Protein AF-A0A7J7QUU3-F1 (afdb_monomer_lite)

Sequence (141 aa):
MAAAKPSLGRLLPGSSILFLCDMQEKFRHVAYFPQIVSVAARMLKVARLLEVPTVLTEQYPQGLGPTVPELGAEGLRPLAKTCFSMVPVARQELDARPQLRSVLLCGIEAQVCILIQKIIKEPAPDSGLLGLFQGQNPLLR

Organism: Pipistrellus kuhlii (NCBI:txid59472)

pLDDT: mean 83.36, std 21.22, range [30.67, 98.5]

InterPro domains:
  IPR000868 Isochorismatase-like domain [PF00857] (16-115)
  IPR036380 Isochorismatase-like superfamily [G3DSA:3.40.50.850] (3-116)
  IPR036380 Isochorismatase-like superfamily [SSF52499] (8-115)
  IPR050993 Isochorismatase domain-containing protein [PTHR14119] (1-115)

Foldseek 3Di:
DDDPDDDPDDDDQLQEAEEEEAQFDQCPVPPCSVVLLVVLLVVVVVNVVSVRHYAAEHAPCVPRNDHDCSNVCPPHDYQYDNALEPCVSCVVVCVVRVSHDYYHYGYDDCPTSVVPHPPDDDPDPPPVPPPPPPDDDPPDD

Secondary structure (DSSP, 8-state):
-PPPP-------GGGEEEEEE--BGGGGGSTTHHHHHHHHHHHHHHHHHTT--EEEEEESHHHH-SBPGGG--TTPPPEEESSS-SHHHHHHHHHT-TT--EEEEEES-IIIIITT--------GGGS-TTS---------

Radius of gyration: 17.17 Å; chains: 1; bounding box: 29×40×49 Å

Structure (mmCIF, N/CA/C/O backbone):
data_AF-A0A7J7QUU3-F1
#
_entry.id   AF-A0A7J7QUU3-F1
#
loop_
_atom_site.group_PDB
_atom_site.id
_atom_site.type_symbol
_atom_site.label_atom_id
_atom_site.label_alt_id
_atom_site.label_comp_id
_atom_site.label_asym_id
_atom_site.label_entity_id
_atom_site.label_seq_id
_atom_site.pdbx_PDB_ins_code
_atom_site.Cartn_x
_atom_site.Cartn_y
_atom_site.Cartn_z
_atom_site.occupancy
_atom_site.B_iso_or_equiv
_atom_site.auth_seq_id
_atom_site.auth_comp_id
_atom_site.auth_asym_id
_atom_site.auth_atom_id
_atom_site.pdbx_PDB_model_num
ATOM 1 N N . MET A 1 1 ? 17.130 0.216 35.517 1.00 42.12 1 MET A N 1
ATOM 2 C CA . MET A 1 1 ? 15.758 -0.073 35.047 1.00 42.12 1 MET A CA 1
ATOM 3 C C . MET A 1 1 ? 15.862 -0.791 33.713 1.00 42.12 1 MET A C 1
ATOM 5 O O . MET A 1 1 ? 16.514 -0.264 32.823 1.00 42.12 1 MET A O 1
ATOM 9 N N . ALA A 1 2 ? 15.330 -2.009 33.594 1.00 46.31 2 ALA A N 1
ATOM 10 C CA . ALA A 1 2 ? 15.324 -2.723 32.319 1.00 46.31 2 ALA A CA 1
ATOM 11 C C . ALA A 1 2 ? 14.364 -2.007 31.358 1.00 46.31 2 ALA A C 1
ATOM 13 O O . ALA A 1 2 ? 13.202 -1.800 31.703 1.00 46.31 2 ALA A O 1
ATOM 14 N N . ALA A 1 3 ? 14.854 -1.595 30.188 1.00 56.50 3 ALA A N 1
ATOM 15 C CA . ALA A 1 3 ? 14.005 -1.043 29.141 1.00 56.50 3 ALA A CA 1
ATOM 16 C C . ALA A 1 3 ? 12.918 -2.072 28.794 1.00 56.50 3 ALA A C 1
ATOM 18 O O . ALA A 1 3 ? 13.225 -3.244 28.559 1.00 56.50 3 ALA A O 1
ATOM 19 N N . ALA A 1 4 ? 11.651 -1.649 28.806 1.00 59.38 4 ALA A N 1
ATOM 20 C CA . ALA A 1 4 ? 10.542 -2.499 28.401 1.00 59.38 4 ALA A CA 1
ATOM 21 C C . ALA A 1 4 ? 10.826 -3.035 26.992 1.00 59.38 4 ALA A C 1
ATOM 23 O O . ALA A 1 4 ? 11.056 -2.257 26.064 1.00 59.38 4 ALA A O 1
ATOM 24 N N . LYS A 1 5 ? 10.857 -4.364 26.831 1.00 55.84 5 LYS A N 1
ATOM 25 C CA . LYS A 1 5 ? 11.002 -4.967 25.505 1.00 55.84 5 LYS A CA 1
ATOM 26 C C . LYS A 1 5 ? 9.811 -4.512 24.660 1.00 55.84 5 LYS A C 1
ATOM 28 O O . LYS A 1 5 ? 8.679 -4.724 25.101 1.00 55.84 5 LYS A O 1
ATOM 33 N N . PRO A 1 6 ? 10.023 -3.920 23.475 1.00 56.84 6 PRO A N 1
ATOM 34 C CA . PRO A 1 6 ? 8.917 -3.610 22.587 1.00 56.84 6 PRO A CA 1
ATOM 35 C C . PRO A 1 6 ? 8.248 -4.932 22.202 1.00 56.84 6 PRO A C 1
ATOM 37 O O . PRO A 1 6 ? 8.814 -5.749 21.479 1.00 56.84 6 PRO A O 1
ATOM 40 N N . SER A 1 7 ? 7.064 -5.185 22.756 1.00 65.44 7 SER A N 1
ATOM 41 C CA . SER A 1 7 ? 6.201 -6.252 22.261 1.00 65.44 7 SER A CA 1
ATOM 42 C C . SER A 1 7 ? 5.522 -5.730 21.000 1.00 65.44 7 SER A C 1
ATOM 44 O O . SER A 1 7 ? 5.064 -4.589 20.984 1.00 65.44 7 SER A O 1
ATOM 46 N N . LEU A 1 8 ? 5.444 -6.551 19.952 1.00 65.12 8 LEU A N 1
ATOM 47 C CA . LEU A 1 8 ? 4.800 -6.194 18.679 1.00 65.12 8 LEU A CA 1
ATOM 48 C C . LEU A 1 8 ? 3.295 -5.870 18.813 1.00 65.12 8 LEU A C 1
ATOM 50 O O . LEU A 1 8 ? 2.656 -5.511 17.828 1.00 65.12 8 LEU A O 1
ATOM 54 N N . GLY A 1 9 ? 2.727 -5.971 20.021 1.00 74.62 9 GLY A N 1
ATOM 55 C CA . GLY A 1 9 ? 1.299 -5.846 20.270 1.00 74.62 9 GLY A CA 1
ATOM 56 C C . GLY A 1 9 ? 0.511 -7.004 19.655 1.00 74.62 9 GLY A C 1
ATOM 57 O O . GLY A 1 9 ? 1.030 -7.827 18.901 1.00 74.62 9 GLY A O 1
ATOM 58 N N . ARG A 1 10 ? -0.774 -7.095 19.996 1.00 82.75 10 ARG A N 1
ATOM 59 C CA . ARG A 1 10 ? -1.698 -8.032 19.353 1.00 82.75 10 ARG A CA 1
ATOM 60 C C . ARG A 1 10 ? -2.387 -7.317 18.197 1.00 82.75 10 ARG A C 1
ATOM 62 O O . ARG A 1 10 ? -3.044 -6.304 18.415 1.00 82.75 10 ARG A O 1
ATOM 69 N N . LEU A 1 11 ? -2.271 -7.865 16.991 1.00 87.94 11 LEU A N 1
ATOM 70 C CA . LEU A 1 11 ? -3.017 -7.384 15.832 1.00 87.94 11 LEU A CA 1
ATOM 71 C C . LEU A 1 11 ? -4.446 -7.928 15.887 1.00 87.94 11 LEU A C 1
ATOM 73 O O . LEU A 1 11 ? -4.652 -9.138 16.000 1.00 87.94 11 LEU A O 1
ATOM 77 N N . LEU A 1 12 ? -5.427 -7.031 15.832 1.00 92.62 12 LEU A N 1
ATOM 78 C CA . LEU A 1 12 ? -6.848 -7.369 15.799 1.00 92.62 12 LEU A CA 1
ATOM 79 C C . LEU A 1 12 ? -7.464 -6.744 14.545 1.00 92.62 12 LEU A C 1
ATOM 81 O O . LEU A 1 12 ? -7.309 -5.534 14.367 1.00 92.62 12 LEU A O 1
ATOM 85 N N . PRO A 1 13 ? -8.180 -7.504 13.695 1.00 94.19 13 PRO A N 1
ATOM 86 C CA . PRO A 1 13 ? -8.744 -6.970 12.454 1.00 94.19 13 PRO A CA 1
ATOM 87 C C . PRO A 1 13 ? -9.560 -5.685 12.648 1.00 94.19 13 PRO A C 1
ATOM 89 O O . PRO A 1 13 ? -9.292 -4.684 11.991 1.00 94.19 13 PRO A O 1
ATOM 92 N N . GLY A 1 14 ? -10.450 -5.658 13.648 1.00 93.38 14 GLY A N 1
ATOM 93 C CA .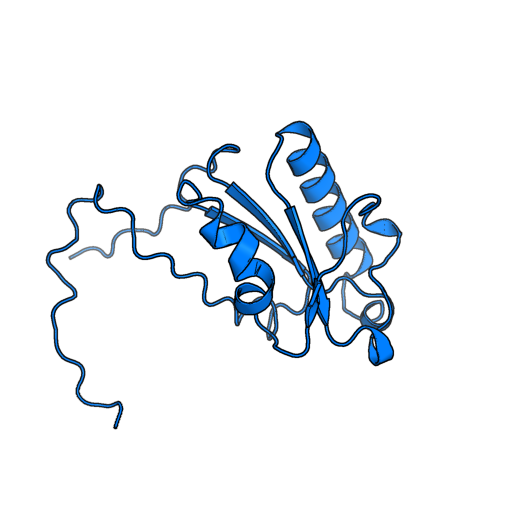 GLY A 1 14 ? -11.311 -4.502 13.940 1.00 93.38 14 GLY A CA 1
ATOM 94 C C . GLY A 1 14 ? -10.593 -3.237 14.436 1.00 93.38 14 GLY A C 1
ATOM 95 O O . GLY A 1 14 ? -11.214 -2.179 14.516 1.00 93.38 14 GLY A O 1
ATOM 96 N N . SER A 1 15 ? -9.299 -3.315 14.764 1.00 94.00 15 SER A N 1
ATOM 97 C CA . SER A 1 15 ? -8.467 -2.165 15.157 1.00 94.00 15 SER A CA 1
ATOM 98 C C . SER A 1 15 ? -7.197 -2.023 14.307 1.00 94.00 15 SER A C 1
ATOM 100 O O . SER A 1 15 ? -6.262 -1.311 14.692 1.00 94.00 15 SER A O 1
ATOM 102 N N . SER A 1 16 ? -7.158 -2.672 13.142 1.00 94.94 16 SER A N 1
ATOM 103 C CA . SER A 1 16 ? -6.041 -2.618 12.194 1.00 94.94 16 SER A CA 1
ATOM 104 C C . SER A 1 16 ? -6.447 -1.915 10.901 1.00 94.94 16 SER A C 1
ATOM 106 O O . SER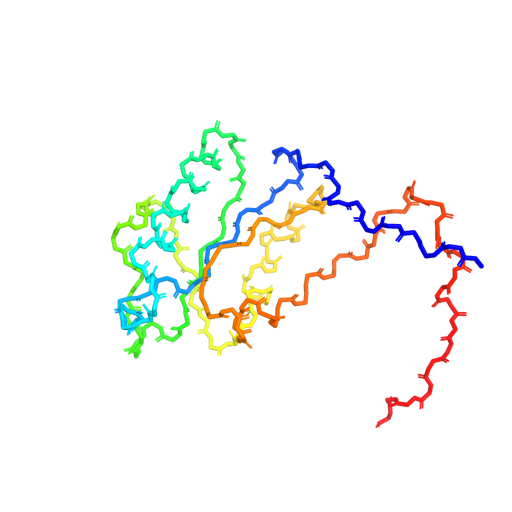 A 1 16 ? -7.617 -1.907 10.529 1.00 94.94 16 SER A O 1
ATOM 108 N N . ILE A 1 17 ? -5.474 -1.342 10.199 1.00 96.50 17 ILE A N 1
ATOM 109 C CA . ILE A 1 17 ? -5.628 -0.819 8.835 1.00 96.50 17 ILE A CA 1
ATOM 110 C C . ILE A 1 17 ? -4.423 -1.250 7.998 1.00 96.50 17 ILE A C 1
ATOM 112 O O . ILE A 1 17 ? -3.303 -1.279 8.508 1.00 96.50 17 ILE A O 1
ATOM 116 N N . LEU A 1 18 ? -4.639 -1.605 6.733 1.00 97.62 18 LEU A N 1
ATOM 117 C CA . LEU A 1 18 ? -3.578 -1.958 5.790 1.00 97.62 18 LEU A CA 1
ATOM 118 C C . LEU A 1 18 ? -3.219 -0.756 4.917 1.00 97.62 18 LEU A C 1
ATOM 120 O O . LEU A 1 18 ? -4.081 -0.161 4.279 1.00 97.62 18 LEU A O 1
ATOM 124 N N . PHE A 1 19 ? -1.939 -0.418 4.862 1.00 97.81 19 PHE A N 1
ATOM 125 C CA . PHE A 1 19 ? -1.368 0.596 3.987 1.00 97.81 19 PHE A CA 1
ATOM 126 C C . PHE A 1 19 ? -0.555 -0.091 2.888 1.00 97.81 19 PHE A C 1
ATOM 128 O O . PHE A 1 19 ? 0.413 -0.795 3.174 1.00 97.81 19 PHE A O 1
ATOM 135 N N . LEU A 1 20 ? -0.958 0.129 1.637 1.00 98.19 20 LEU A N 1
ATOM 136 C CA . LEU A 1 20 ? -0.263 -0.285 0.422 1.00 98.19 20 LEU A CA 1
ATOM 137 C C . LEU A 1 20 ? 0.416 0.948 -0.186 1.00 98.19 20 LEU A C 1
ATOM 139 O O . LEU A 1 20 ? -0.250 1.836 -0.716 1.00 98.19 20 LEU A O 1
ATOM 143 N N . CYS A 1 21 ? 1.736 1.021 -0.058 1.00 97.50 21 CYS A N 1
ATOM 144 C CA . CYS A 1 21 ? 2.525 2.201 -0.380 1.00 97.50 21 CYS A CA 1
ATOM 145 C C . CYS A 1 21 ? 3.249 2.036 -1.723 1.00 97.50 21 CYS A C 1
ATOM 147 O O . CYS A 1 21 ? 4.190 1.252 -1.833 1.00 97.50 21 CYS A O 1
ATOM 149 N N . ASP A 1 22 ? 2.809 2.802 -2.720 1.00 97.00 22 ASP A N 1
ATOM 150 C CA . ASP A 1 22 ? 3.577 3.197 -3.907 1.00 97.00 22 ASP A CA 1
ATOM 151 C C . ASP A 1 22 ? 4.112 2.027 -4.767 1.00 97.00 22 ASP A C 1
ATOM 153 O O . ASP A 1 22 ? 5.183 2.105 -5.367 1.00 97.00 22 ASP A O 1
ATOM 157 N N . MET A 1 23 ? 3.351 0.929 -4.879 1.00 97.31 23 MET A N 1
ATOM 158 C CA . MET A 1 23 ? 3.718 -0.244 -5.694 1.00 97.31 23 MET A CA 1
ATOM 159 C C . MET A 1 23 ? 3.478 -0.017 -7.190 1.00 97.31 23 MET A C 1
ATOM 161 O O . MET A 1 23 ? 2.590 -0.626 -7.782 1.00 97.31 23 MET A O 1
ATOM 165 N N . GLN A 1 24 ? 4.257 0.876 -7.795 1.00 98.12 24 GLN A N 1
ATOM 166 C CA . GLN A 1 24 ? 4.010 1.402 -9.141 1.00 98.12 24 GLN A CA 1
ATOM 167 C C . GLN A 1 24 ? 4.933 0.824 -10.223 1.00 98.12 24 GLN A C 1
ATOM 169 O O . GLN A 1 24 ? 6.041 0.361 -9.952 1.00 98.12 24 GLN A O 1
ATOM 174 N N . GLU A 1 25 ? 4.478 0.901 -11.475 1.00 97.88 25 GLU A N 1
ATOM 175 C CA . GLU A 1 25 ? 5.135 0.362 -12.676 1.00 97.88 25 GLU A CA 1
ATOM 176 C C . GLU A 1 25 ? 6.614 0.753 -12.817 1.00 97.88 25 GLU A C 1
ATOM 178 O O . GLU A 1 25 ? 7.462 -0.084 -13.142 1.00 97.88 25 GLU A O 1
ATOM 183 N N . LYS A 1 26 ? 6.971 2.014 -12.547 1.00 97.50 26 LYS A N 1
ATOM 184 C CA . LYS A 1 26 ? 8.361 2.465 -12.712 1.00 97.50 26 LYS A CA 1
ATOM 185 C C . LYS A 1 26 ? 9.322 1.867 -11.691 1.00 97.50 26 LYS A C 1
ATOM 187 O O . LYS A 1 26 ? 10.519 1.871 -11.957 1.00 97.50 26 LYS A O 1
ATOM 192 N N . PHE A 1 27 ? 8.839 1.290 -10.593 1.00 96.31 27 PHE A N 1
ATOM 193 C CA . PHE A 1 27 ? 9.677 0.666 -9.569 1.00 96.31 27 PHE A CA 1
ATOM 194 C C . PHE A 1 27 ? 10.011 -0.806 -9.826 1.00 96.31 27 PHE A C 1
ATOM 196 O O . PHE A 1 27 ? 10.692 -1.422 -9.012 1.00 96.31 27 PHE A O 1
ATOM 203 N N . ARG A 1 28 ? 9.619 -1.381 -10.970 1.00 95.81 28 ARG A N 1
ATOM 204 C CA . ARG A 1 28 ? 9.941 -2.782 -11.315 1.00 95.81 28 ARG A CA 1
ATOM 205 C C . ARG A 1 28 ? 11.438 -3.128 -11.267 1.00 95.81 28 ARG A C 1
ATOM 207 O O . ARG A 1 28 ? 11.782 -4.298 -11.151 1.00 95.81 28 ARG A O 1
ATOM 214 N N . HIS A 1 29 ? 12.317 -2.129 -11.347 1.00 95.06 29 HIS A N 1
ATOM 215 C CA . HIS A 1 29 ? 13.771 -2.280 -11.245 1.00 95.06 29 HIS A CA 1
ATOM 216 C C . HIS A 1 29 ? 14.291 -2.425 -9.800 1.00 95.06 29 HIS A C 1
ATOM 218 O O . HIS A 1 29 ? 15.464 -2.741 -9.606 1.00 95.06 29 HIS A O 1
ATOM 224 N N . VAL A 1 30 ? 13.451 -2.192 -8.785 1.00 94.25 30 VAL A N 1
ATOM 225 C CA . VAL A 1 30 ? 13.804 -2.378 -7.372 1.00 94.25 30 VAL A CA 1
ATOM 226 C C . VAL A 1 30 ? 14.086 -3.857 -7.101 1.00 94.25 30 VAL A C 1
ATOM 228 O O . VAL A 1 30 ? 13.381 -4.753 -7.573 1.00 94.25 30 VAL A O 1
ATOM 231 N N . ALA A 1 31 ? 15.122 -4.128 -6.308 1.00 94.25 31 ALA A N 1
ATOM 232 C CA . ALA A 1 31 ? 15.472 -5.489 -5.924 1.00 94.25 31 ALA A CA 1
ATOM 233 C C . ALA A 1 31 ? 14.285 -6.194 -5.245 1.00 94.25 31 ALA A C 1
ATOM 235 O O . ALA A 1 31 ? 13.644 -5.643 -4.352 1.00 94.25 31 ALA A O 1
ATOM 236 N N . TYR A 1 32 ? 14.015 -7.432 -5.661 1.00 96.25 32 TYR A N 1
ATOM 237 C CA . TYR A 1 32 ? 12.914 -8.258 -5.152 1.00 96.25 32 TYR A CA 1
ATOM 238 C C . TYR A 1 32 ? 11.502 -7.679 -5.364 1.00 96.25 32 TYR A C 1
ATOM 240 O O . TYR A 1 32 ? 10.561 -8.099 -4.688 1.00 96.25 32 TYR A O 1
ATOM 248 N N . PHE A 1 33 ? 11.319 -6.741 -6.302 1.00 96.75 33 PHE A N 1
ATOM 249 C CA . PHE A 1 33 ? 10.016 -6.120 -6.560 1.00 96.75 33 PHE A CA 1
ATOM 250 C C . PHE A 1 33 ? 8.870 -7.135 -6.772 1.00 96.75 33 PHE A C 1
ATOM 252 O O . PHE A 1 33 ? 7.848 -6.999 -6.095 1.00 96.75 33 PHE A O 1
ATOM 259 N N . PRO A 1 34 ? 9.010 -8.206 -7.587 1.00 97.38 34 PRO A N 1
ATOM 260 C CA . PRO A 1 34 ? 7.947 -9.206 -7.736 1.00 97.38 34 PRO A CA 1
ATOM 261 C C . PRO A 1 34 ? 7.564 -9.899 -6.419 1.00 97.38 34 PRO A C 1
ATOM 263 O O . PRO A 1 34 ? 6.389 -10.163 -6.160 1.00 97.38 34 PRO A O 1
ATOM 266 N N . GLN A 1 35 ? 8.542 -10.177 -5.555 1.00 97.81 35 GLN A N 1
ATOM 267 C CA . GLN A 1 35 ? 8.328 -10.797 -4.250 1.00 97.81 35 GLN A CA 1
ATOM 268 C C . GLN A 1 35 ? 7.629 -9.830 -3.289 1.00 97.81 35 GLN A C 1
ATOM 270 O O . GLN A 1 35 ? 6.710 -10.243 -2.581 1.00 97.81 35 GLN A O 1
ATOM 275 N N . ILE A 1 36 ? 8.019 -8.550 -3.292 1.00 97.06 36 ILE A N 1
ATOM 276 C CA . ILE A 1 36 ? 7.377 -7.495 -2.496 1.00 97.06 36 ILE A CA 1
ATOM 277 C C . ILE A 1 36 ? 5.905 -7.362 -2.898 1.00 97.06 36 ILE A C 1
ATOM 279 O O . ILE A 1 36 ? 5.028 -7.416 -2.035 1.00 97.06 36 ILE A O 1
ATOM 283 N N . VAL A 1 37 ? 5.619 -7.272 -4.202 1.00 98.19 37 VAL A N 1
ATOM 284 C CA . VAL A 1 37 ? 4.243 -7.207 -4.720 1.00 98.19 37 VAL A CA 1
ATOM 285 C C . VAL A 1 37 ? 3.458 -8.465 -4.348 1.00 98.19 37 VAL A C 1
ATOM 287 O O . VAL A 1 37 ? 2.335 -8.360 -3.868 1.00 98.19 37 VAL A O 1
ATOM 290 N N . SER A 1 38 ? 4.056 -9.654 -4.467 1.00 98.25 38 SER A N 1
ATOM 291 C CA . SER A 1 38 ? 3.421 -10.920 -4.073 1.00 98.25 38 SER A CA 1
ATOM 292 C C . SER A 1 38 ? 3.061 -10.972 -2.579 1.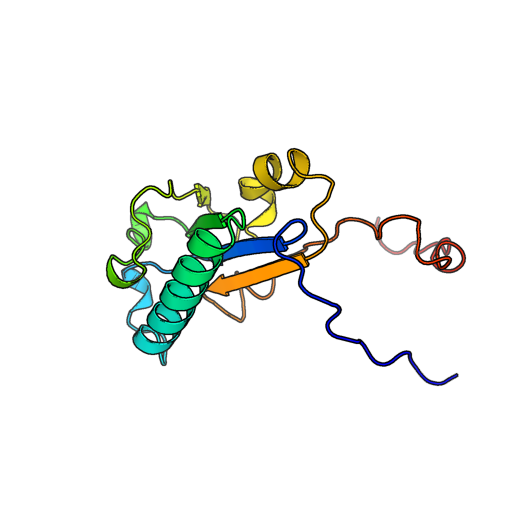00 98.25 38 SER A C 1
ATOM 294 O O . SER A 1 38 ? 1.989 -11.452 -2.199 1.00 98.25 38 SER A O 1
ATOM 296 N N . VAL A 1 39 ? 3.921 -10.453 -1.698 1.00 98.25 39 VAL A N 1
ATOM 297 C CA . VAL A 1 39 ? 3.616 -10.317 -0.263 1.00 98.25 39 VAL A CA 1
ATOM 298 C C . VAL A 1 39 ? 2.482 -9.315 -0.048 1.00 98.25 39 VAL A C 1
ATOM 300 O O . VAL A 1 39 ? 1.514 -9.648 0.633 1.00 98.25 39 VAL A O 1
ATOM 303 N N . ALA A 1 40 ? 2.556 -8.133 -0.660 1.00 98.19 40 ALA A N 1
ATOM 304 C CA . ALA A 1 40 ? 1.531 -7.100 -0.538 1.00 98.19 40 ALA A CA 1
ATOM 305 C C . ALA A 1 40 ? 0.158 -7.582 -1.045 1.00 98.19 40 ALA A C 1
ATOM 307 O O . ALA A 1 40 ? -0.852 -7.374 -0.376 1.00 98.19 40 ALA A O 1
ATOM 308 N N . ALA A 1 41 ? 0.120 -8.321 -2.157 1.00 98.50 41 ALA A N 1
ATOM 309 C CA . ALA A 1 41 ? -1.092 -8.930 -2.698 1.00 98.50 41 ALA A CA 1
ATOM 310 C C . ALA A 1 41 ? -1.682 -9.977 -1.741 1.00 98.50 41 ALA A C 1
ATOM 312 O O . ALA A 1 41 ? -2.897 -10.042 -1.552 1.00 98.50 41 ALA A O 1
ATOM 313 N N . ARG A 1 42 ? -0.843 -10.791 -1.082 1.00 98.50 42 ARG A N 1
ATOM 314 C CA . ARG A 1 42 ? -1.307 -11.716 -0.032 1.00 98.50 42 ARG A CA 1
ATOM 315 C C . ARG A 1 42 ? -1.882 -10.968 1.168 1.00 98.50 42 ARG A C 1
ATOM 317 O O . ARG A 1 42 ? -2.945 -11.350 1.649 1.00 98.50 42 ARG A O 1
ATOM 324 N N . MET A 1 43 ? -1.229 -9.895 1.610 1.00 98.25 43 MET A N 1
ATOM 325 C CA . MET A 1 43 ? -1.730 -9.054 2.701 1.00 98.25 43 MET A CA 1
ATOM 326 C C . MET A 1 43 ? -3.068 -8.401 2.345 1.00 98.25 43 MET A C 1
ATOM 328 O O . MET A 1 43 ? -3.980 -8.418 3.165 1.00 98.25 43 MET A O 1
ATOM 332 N N . LEU A 1 44 ? -3.229 -7.920 1.109 1.00 98.50 44 LEU A N 1
ATOM 333 C CA . LEU A 1 44 ? -4.495 -7.384 0.611 1.00 98.50 44 LEU A CA 1
ATOM 334 C C . LEU A 1 44 ? -5.606 -8.445 0.591 1.00 98.50 44 LEU A C 1
ATOM 336 O O . LEU A 1 44 ? -6.725 -8.171 1.021 1.00 98.50 44 LEU A O 1
ATOM 340 N N . LYS A 1 45 ? -5.311 -9.671 0.141 1.00 98.31 45 LYS A N 1
ATOM 341 C CA . LYS A 1 45 ? -6.279 -10.782 0.180 1.00 98.31 45 LYS A CA 1
ATOM 342 C C . LYS A 1 45 ? -6.739 -11.071 1.609 1.00 98.31 45 LYS A C 1
ATOM 344 O O . LYS A 1 45 ? -7.937 -11.183 1.847 1.00 98.31 45 LYS A O 1
ATOM 349 N N . VAL A 1 46 ? -5.805 -11.145 2.558 1.00 97.69 46 VAL A N 1
ATOM 350 C CA . VAL A 1 46 ? -6.122 -11.351 3.981 1.00 97.69 46 VAL A CA 1
ATOM 351 C C . VAL A 1 46 ? -6.934 -10.183 4.540 1.00 97.69 46 VAL A C 1
ATOM 353 O O . VAL A 1 46 ? -7.923 -10.413 5.228 1.00 97.69 46 VAL A O 1
ATOM 356 N N . ALA A 1 47 ? -6.567 -8.942 4.212 1.00 97.69 47 ALA A N 1
ATOM 357 C CA . ALA A 1 47 ? -7.297 -7.760 4.654 1.00 97.69 47 ALA A CA 1
ATOM 358 C C . ALA A 1 47 ? -8.749 -7.768 4.160 1.00 97.69 47 ALA A C 1
ATOM 360 O O . ALA A 1 47 ? -9.650 -7.523 4.953 1.00 97.69 47 ALA A O 1
ATOM 361 N N . ARG A 1 48 ? -8.992 -8.140 2.896 1.00 97.38 48 ARG A N 1
ATOM 362 C CA . ARG A 1 48 ? -10.351 -8.299 2.353 1.00 97.38 48 ARG A CA 1
ATOM 363 C C . ARG A 1 48 ? -11.149 -9.375 3.094 1.00 97.38 48 ARG A C 1
ATOM 365 O O . ARG A 1 48 ? -12.296 -9.130 3.441 1.00 97.38 48 ARG A O 1
ATOM 372 N N . LEU A 1 49 ? -10.548 -10.538 3.361 1.00 97.81 49 LEU A N 1
ATOM 373 C CA . LEU A 1 49 ? -11.212 -11.643 4.070 1.00 97.81 49 LEU A CA 1
ATOM 374 C C . LEU A 1 49 ? -11.567 -11.305 5.523 1.00 97.81 49 LEU A C 1
ATOM 376 O O . LEU A 1 49 ? -12.555 -11.809 6.042 1.00 97.81 49 LEU A O 1
ATOM 380 N N . LEU A 1 50 ? -10.742 -10.490 6.179 1.00 97.25 50 LEU A N 1
ATOM 381 C CA . LEU A 1 50 ? -10.915 -10.089 7.577 1.00 97.25 50 LEU A CA 1
ATOM 382 C C . LEU A 1 50 ? -11.578 -8.713 7.730 1.00 97.25 50 LEU A C 1
ATOM 384 O O . LEU A 1 50 ? -11.578 -8.168 8.832 1.00 97.25 50 LEU A O 1
ATOM 388 N N . GLU A 1 51 ? -12.081 -8.143 6.632 1.00 96.69 51 GLU A N 1
ATOM 389 C CA . GLU A 1 51 ? -12.724 -6.824 6.587 1.00 96.69 51 GLU A CA 1
ATOM 390 C C . GLU A 1 51 ? -11.853 -5.691 7.166 1.00 96.69 51 GLU A C 1
ATOM 392 O O . GLU A 1 51 ? -12.336 -4.701 7.716 1.00 96.69 51 GLU A O 1
ATOM 397 N N . VAL A 1 52 ? -10.533 -5.820 7.027 1.00 97.38 52 VAL A N 1
ATOM 398 C CA . VAL A 1 52 ? -9.572 -4.802 7.450 1.00 97.38 52 VAL A CA 1
ATOM 399 C C . VAL A 1 52 ? -9.585 -3.657 6.429 1.0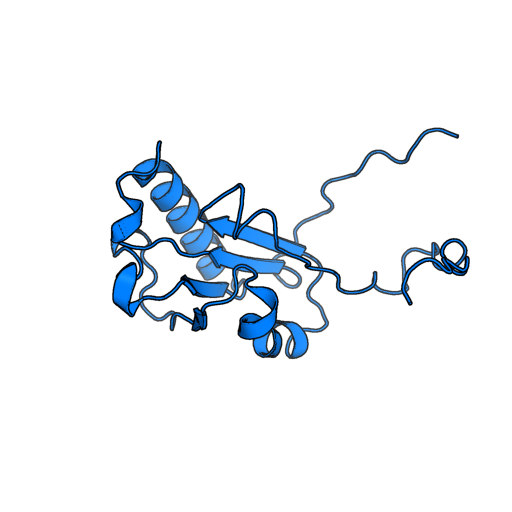0 97.38 52 VAL A C 1
ATOM 401 O O . VAL A 1 52 ? -9.340 -3.896 5.239 1.00 97.38 52 VAL A O 1
ATOM 404 N N . PRO A 1 53 ? -9.823 -2.400 6.854 1.00 97.06 53 PRO A N 1
ATOM 405 C CA . PRO A 1 53 ? -9.776 -1.256 5.953 1.00 97.06 53 PRO A CA 1
ATOM 406 C C . PRO A 1 53 ? -8.401 -1.158 5.288 1.00 97.06 53 PRO A C 1
ATOM 408 O O . PRO A 1 53 ? -7.375 -1.428 5.914 1.00 97.06 53 PRO A O 1
ATOM 411 N N . THR A 1 54 ? -8.372 -0.775 4.012 1.00 98.00 54 THR A N 1
ATOM 412 C CA . THR A 1 54 ? -7.134 -0.696 3.228 1.00 98.00 54 THR A CA 1
ATOM 413 C C . THR A 1 54 ? -7.017 0.653 2.530 1.00 98.00 54 THR A C 1
ATOM 415 O O . THR A 1 54 ? -7.971 1.117 1.913 1.00 98.00 54 THR A O 1
ATOM 418 N N . VAL A 1 55 ? -5.833 1.260 2.603 1.00 97.88 55 VAL A N 1
ATOM 419 C CA . VAL A 1 55 ? -5.461 2.488 1.894 1.00 97.88 55 VAL A 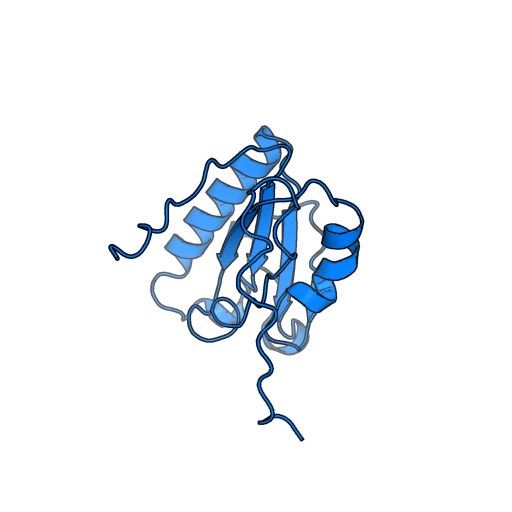CA 1
ATOM 420 C C . VAL A 1 55 ? -4.353 2.167 0.901 1.00 97.88 55 VAL A C 1
ATOM 422 O O . VAL A 1 55 ? -3.345 1.568 1.271 1.00 97.88 55 VAL A O 1
ATOM 425 N N . LEU A 1 56 ? -4.530 2.596 -0.345 1.00 98.44 56 LEU A N 1
ATOM 426 C CA . LEU A 1 56 ? -3.544 2.484 -1.417 1.00 98.44 56 LEU A CA 1
ATOM 427 C C . LEU A 1 56 ? -3.070 3.882 -1.812 1.00 98.44 56 LEU A C 1
ATOM 429 O O . LEU A 1 56 ? -3.905 4.750 -2.062 1.00 98.44 56 LEU A O 1
ATOM 433 N N . THR A 1 57 ? -1.758 4.101 -1.890 1.00 98.31 57 THR A N 1
ATOM 434 C CA . THR A 1 57 ? -1.187 5.354 -2.406 1.00 98.31 57 THR A CA 1
ATOM 435 C C . THR A 1 57 ? -0.342 5.147 -3.649 1.00 98.31 57 THR A C 1
ATOM 437 O O . THR A 1 57 ? 0.266 4.095 -3.834 1.00 98.31 57 THR A O 1
ATOM 440 N N . GLU A 1 58 ? -0.278 6.199 -4.461 1.00 98.38 58 GLU A N 1
ATOM 441 C CA . GLU A 1 58 ? 0.639 6.322 -5.591 1.00 98.38 58 GLU A CA 1
ATOM 442 C C . GLU A 1 58 ? 1.447 7.612 -5.446 1.00 98.38 58 GLU A C 1
ATOM 444 O O . GLU A 1 58 ? 0.886 8.707 -5.343 1.00 98.38 58 GLU A O 1
ATOM 449 N N . GLN A 1 59 ? 2.771 7.500 -5.461 1.00 97.75 59 GLN A N 1
ATOM 450 C CA . GLN A 1 59 ? 3.668 8.642 -5.514 1.00 97.75 59 GLN A CA 1
ATOM 451 C C . GLN A 1 59 ? 3.740 9.145 -6.955 1.00 97.75 59 GLN A C 1
ATOM 453 O O . GLN A 1 59 ? 4.112 8.390 -7.844 1.00 97.75 59 GLN A O 1
ATOM 458 N N . TYR A 1 60 ? 3.412 10.416 -7.198 1.00 97.38 60 TYR A N 1
ATOM 459 C CA . TYR A 1 60 ? 3.530 11.083 -8.504 1.00 97.38 60 TYR A CA 1
ATOM 460 C C . TYR A 1 60 ? 3.207 10.163 -9.710 1.00 97.38 60 TYR A C 1
ATOM 462 O O . TYR A 1 60 ? 4.084 9.881 -10.537 1.00 97.38 60 TYR A O 1
ATOM 470 N N . PRO A 1 61 ? 1.966 9.644 -9.816 1.00 97.50 61 PRO A N 1
ATOM 471 C CA . PRO A 1 61 ? 1.616 8.623 -10.809 1.00 97.50 61 PRO A CA 1
ATOM 472 C C . PRO A 1 61 ? 1.833 9.074 -12.259 1.00 97.50 61 PRO A C 1
ATOM 474 O O . PRO A 1 61 ? 2.059 8.243 -13.133 1.00 97.50 61 PRO A O 1
ATOM 477 N N . GLN A 1 62 ? 1.848 10.384 -12.526 1.00 97.69 62 GLN A N 1
ATOM 478 C CA . GLN A 1 62 ? 2.156 10.936 -13.848 1.00 97.69 62 GLN A CA 1
ATOM 479 C C . GLN A 1 62 ? 3.584 10.598 -14.309 1.00 97.69 62 GLN A C 1
ATOM 481 O O . GLN A 1 62 ? 3.802 10.407 -15.502 1.00 97.69 62 GLN A O 1
ATOM 486 N N . GLY A 1 63 ? 4.549 10.518 -13.386 1.00 96.94 63 GLY A N 1
ATOM 487 C CA . GLY A 1 63 ? 5.937 10.161 -13.699 1.00 96.94 63 GLY A CA 1
ATOM 488 C C . GLY A 1 63 ? 6.306 8.724 -13.344 1.00 96.94 63 GLY A C 1
ATOM 489 O O . GLY A 1 63 ? 7.103 8.109 -14.053 1.00 96.94 63 GLY A O 1
ATOM 490 N N . LEU A 1 64 ? 5.728 8.180 -12.269 1.00 97.25 64 LEU A N 1
ATOM 491 C CA . LEU A 1 64 ? 6.053 6.846 -11.747 1.00 97.25 64 LEU A CA 1
ATOM 492 C C . LEU A 1 64 ? 5.109 5.738 -12.245 1.00 97.25 64 LEU A C 1
ATOM 494 O O . LEU A 1 64 ? 5.376 4.552 -12.040 1.00 97.25 64 LEU A O 1
ATOM 498 N N . GLY A 1 65 ? 4.057 6.109 -12.972 1.00 97.88 65 GLY A N 1
ATOM 499 C CA . GLY A 1 65 ? 3.059 5.184 -13.489 1.00 97.88 65 GLY A CA 1
ATOM 500 C C . GLY A 1 65 ? 2.047 4.742 -12.428 1.00 97.88 65 GLY A C 1
ATOM 501 O O . GLY A 1 65 ? 2.149 5.128 -11.260 1.00 97.88 65 GLY A O 1
ATOM 502 N N . PRO A 1 66 ? 1.045 3.951 -12.836 1.00 98.19 66 PRO A N 1
ATOM 503 C CA . PRO A 1 66 ? 0.028 3.437 -11.930 1.00 98.19 66 PRO A CA 1
ATOM 504 C C . PRO A 1 66 ? 0.578 2.307 -11.055 1.00 98.19 66 PRO A C 1
ATOM 506 O O . PRO A 1 66 ? 1.668 1.778 -11.291 1.00 98.19 66 PRO A O 1
ATOM 509 N N . THR A 1 67 ? -0.215 1.918 -10.063 1.00 98.38 67 THR A N 1
ATOM 510 C CA . THR A 1 67 ? -0.036 0.690 -9.290 1.00 98.38 67 THR A CA 1
ATOM 511 C C . THR A 1 67 ? -0.002 -0.529 -10.213 1.00 98.38 67 THR A C 1
ATOM 513 O O . THR A 1 67 ? -0.808 -0.639 -11.137 1.00 98.38 67 THR A O 1
ATOM 516 N N . VAL A 1 68 ? 0.913 -1.460 -9.949 1.00 98.38 68 VAL A N 1
ATOM 517 C CA . VAL A 1 68 ? 1.074 -2.663 -10.769 1.00 98.38 68 VAL A CA 1
ATOM 518 C C . VAL A 1 68 ? -0.138 -3.602 -10.649 1.00 98.38 68 VAL A C 1
ATOM 520 O O . VAL A 1 68 ? -0.632 -3.829 -9.536 1.00 98.38 68 VAL A O 1
ATOM 523 N N . PRO A 1 69 ? -0.630 -4.184 -11.759 1.00 98.12 69 PRO A N 1
ATOM 524 C CA . PRO A 1 69 ? -1.823 -5.034 -11.749 1.00 98.12 69 PRO A CA 1
ATOM 525 C C . PRO A 1 69 ? -1.649 -6.300 -10.898 1.00 98.12 69 PRO A C 1
ATOM 527 O O . PRO A 1 69 ? -2.612 -6.791 -10.314 1.00 98.12 69 PRO A O 1
ATOM 530 N N . GLU A 1 70 ? -0.420 -6.800 -10.744 1.00 98.00 70 GLU A N 1
ATOM 531 C CA . GLU A 1 70 ? -0.095 -7.983 -9.941 1.00 98.00 70 GLU A CA 1
ATOM 532 C C . GLU A 1 70 ? -0.440 -7.820 -8.449 1.00 98.00 70 GLU A C 1
ATOM 534 O O . GLU A 1 70 ? -0.533 -8.815 -7.725 1.00 98.00 70 GLU A O 1
ATOM 539 N N . LEU A 1 71 ? -0.663 -6.585 -7.978 1.00 98.06 71 LEU A N 1
ATOM 540 C CA . LEU A 1 71 ? -1.127 -6.325 -6.616 1.00 98.06 71 LEU A CA 1
ATOM 541 C C . LEU A 1 71 ? -2.567 -6.822 -6.380 1.00 98.06 71 LEU A C 1
ATOM 543 O O . LEU A 1 71 ? -2.920 -7.121 -5.239 1.00 98.06 71 LEU A O 1
ATOM 547 N N . GLY A 1 72 ? -3.396 -6.928 -7.429 1.00 97.44 72 GLY A N 1
ATOM 548 C CA . GLY A 1 72 ? -4.807 -7.321 -7.312 1.00 97.44 72 GLY A CA 1
ATOM 549 C C . GLY A 1 72 ? -5.651 -6.296 -6.545 1.00 97.44 72 GLY A C 1
ATOM 550 O O . GLY A 1 72 ? -6.521 -6.650 -5.739 1.00 97.44 72 GLY A O 1
ATOM 551 N N . ALA A 1 73 ? -5.335 -5.012 -6.728 1.00 96.94 73 ALA A N 1
ATOM 552 C CA . ALA A 1 73 ? -5.968 -3.889 -6.042 1.00 96.94 73 ALA A CA 1
ATOM 553 C C . ALA A 1 73 ? -7.274 -3.418 -6.704 1.00 96.94 73 ALA A C 1
ATOM 555 O O . ALA A 1 73 ? -7.709 -2.291 -6.469 1.00 96.94 73 ALA A O 1
ATOM 556 N N . GLU A 1 74 ? -7.933 -4.261 -7.504 1.00 94.62 74 GLU A N 1
ATOM 557 C CA . GLU A 1 74 ? -9.189 -3.896 -8.157 1.00 94.62 74 GLU A CA 1
ATOM 558 C C . GLU A 1 74 ? -10.247 -3.485 -7.117 1.00 94.62 74 GLU A C 1
ATOM 560 O O . GLU A 1 74 ? -10.381 -4.091 -6.051 1.00 94.62 74 GLU A O 1
ATOM 565 N N . GLY A 1 75 ? -10.982 -2.409 -7.401 1.00 94.38 75 GLY A N 1
ATOM 566 C CA . GLY A 1 75 ? -11.970 -1.844 -6.475 1.00 94.38 75 GLY A CA 1
ATOM 567 C C . GLY A 1 75 ? -11.391 -0.950 -5.371 1.00 94.38 75 GLY A C 1
ATOM 568 O O . GLY A 1 75 ? -12.164 -0.298 -4.673 1.00 94.38 75 GLY A O 1
ATOM 569 N N . LEU A 1 76 ? -10.064 -0.852 -5.228 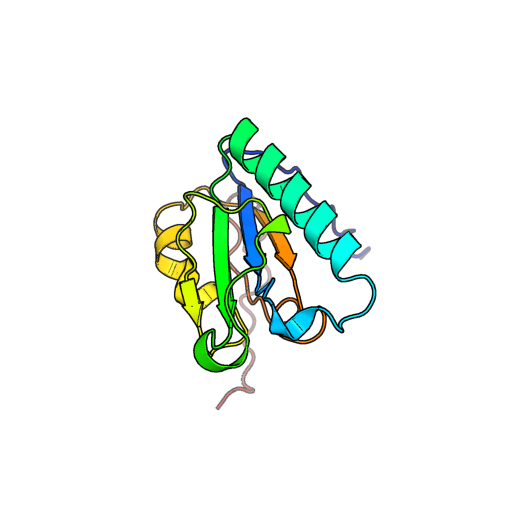1.00 96.75 76 LEU A N 1
ATOM 570 C CA . LEU A 1 76 ? -9.436 0.211 -4.442 1.00 96.75 76 LEU A CA 1
ATOM 571 C C . LEU A 1 76 ? -9.175 1.428 -5.328 1.00 96.75 76 LEU A C 1
ATOM 573 O O . LEU A 1 76 ? -8.697 1.301 -6.453 1.00 96.75 76 LEU A O 1
ATOM 577 N N . ARG A 1 77 ? -9.456 2.622 -4.801 1.00 96.81 77 ARG A N 1
ATOM 578 C CA . ARG A 1 77 ? -9.089 3.882 -5.452 1.00 96.81 77 ARG A CA 1
ATOM 579 C C . ARG A 1 77 ? -7.732 4.348 -4.913 1.00 96.81 77 ARG A C 1
ATOM 581 O O . ARG A 1 77 ? -7.664 4.657 -3.722 1.00 96.81 77 ARG A O 1
ATOM 588 N N . PRO A 1 78 ? -6.676 4.432 -5.743 1.00 97.62 78 PRO A N 1
ATOM 589 C CA . PRO A 1 78 ? -5.393 4.953 -5.292 1.00 97.62 78 PRO A CA 1
ATOM 590 C C . PRO A 1 78 ? -5.490 6.429 -4.890 1.00 97.62 78 PRO A C 1
ATOM 592 O O . PRO A 1 78 ? -6.120 7.240 -5.575 1.00 97.62 78 PRO A O 1
ATOM 595 N N . LEU A 1 79 ? -4.838 6.783 -3.785 1.00 98.00 79 LEU A N 1
ATOM 596 C CA . LEU A 1 79 ? -4.647 8.159 -3.343 1.00 98.00 79 LEU A CA 1
ATOM 597 C C . LEU A 1 79 ? -3.306 8.672 -3.876 1.00 98.00 79 LEU A C 1
ATOM 599 O O . LEU A 1 79 ? -2.239 8.289 -3.391 1.00 98.00 79 LEU A O 1
ATOM 603 N N . ALA A 1 80 ? -3.363 9.541 -4.882 1.00 97.81 80 ALA A N 1
ATOM 604 C CA . ALA A 1 80 ? -2.169 10.164 -5.439 1.00 97.81 80 ALA A CA 1
ATOM 605 C C . ALA A 1 80 ? -1.545 11.148 -4.437 1.00 97.81 80 ALA A C 1
ATOM 607 O O . ALA A 1 80 ? -2.248 11.945 -3.811 1.00 97.81 80 ALA A O 1
ATOM 608 N N . LYS A 1 81 ? -0.217 11.126 -4.315 1.00 96.38 81 LYS A N 1
ATOM 609 C CA . LYS A 1 81 ? 0.539 12.021 -3.433 1.00 96.38 81 LYS A CA 1
ATOM 610 C C . LYS A 1 81 ? 1.874 12.436 -4.044 1.00 96.38 81 LYS A C 1
ATOM 612 O O . LYS A 1 81 ? 2.436 11.752 -4.895 1.00 96.38 81 LYS A O 1
ATOM 617 N N . THR A 1 82 ? 2.392 13.567 -3.579 1.00 94.25 82 THR A N 1
ATOM 618 C CA . THR A 1 82 ? 3.777 14.006 -3.822 1.00 94.25 82 THR A CA 1
ATOM 619 C C . THR A 1 82 ? 4.606 14.015 -2.539 1.00 94.25 82 THR A C 1
ATOM 621 O O . THR A 1 82 ? 5.833 13.973 -2.603 1.00 94.25 82 THR A O 1
ATOM 624 N N . CYS A 1 83 ? 3.961 14.017 -1.369 1.00 92.31 83 CYS A N 1
ATOM 625 C CA . CYS A 1 83 ? 4.628 13.814 -0.091 1.00 92.31 83 CYS A CA 1
ATOM 626 C C . CYS A 1 83 ? 5.012 12.340 0.101 1.00 92.31 83 CYS A C 1
ATOM 628 O O . CYS A 1 83 ? 4.283 11.434 -0.293 1.00 92.31 83 CYS A O 1
ATOM 630 N N . PHE A 1 84 ? 6.150 12.089 0.751 1.00 92.12 84 PHE A N 1
ATOM 631 C CA . PHE A 1 84 ? 6.614 10.716 0.966 1.00 92.12 84 PHE A CA 1
ATOM 632 C C . PHE A 1 84 ? 5.720 9.937 1.941 1.00 92.12 84 PHE A C 1
ATOM 634 O O . PHE A 1 84 ? 5.391 8.782 1.680 1.00 92.12 84 PHE A O 1
ATOM 641 N N . SER A 1 85 ? 5.262 10.573 3.024 1.00 92.88 85 SER A N 1
ATOM 642 C CA . SER A 1 85 ? 4.359 9.945 3.999 1.00 92.88 85 SER A CA 1
ATOM 643 C C . SER A 1 85 ? 2.958 9.706 3.423 1.00 92.88 85 SER A C 1
ATOM 645 O O . SER A 1 85 ? 2.410 10.564 2.736 1.00 92.88 85 SER A O 1
ATOM 647 N N . MET A 1 86 ? 2.335 8.576 3.778 1.00 94.81 86 MET A N 1
ATOM 648 C CA . MET A 1 86 ? 0.934 8.290 3.428 1.00 94.81 86 MET A CA 1
ATOM 649 C C . MET A 1 86 ? -0.052 9.024 4.346 1.00 94.81 86 MET A C 1
ATOM 651 O O . MET A 1 86 ? -1.209 9.219 3.985 1.00 94.81 86 MET A O 1
ATOM 655 N N . VAL A 1 87 ? 0.389 9.439 5.538 1.00 92.81 87 VAL A N 1
ATOM 656 C CA . VAL A 1 87 ? -0.484 9.963 6.601 1.00 92.81 87 VAL A CA 1
ATOM 657 C C . VAL A 1 87 ? -1.317 11.176 6.167 1.00 92.81 87 VAL A C 1
ATOM 659 O O . VAL A 1 87 ? -2.507 11.186 6.475 1.00 92.81 87 VAL A O 1
ATOM 662 N N . PRO A 1 88 ? -0.781 12.186 5.448 1.00 93.44 88 PRO A N 1
ATOM 663 C CA . PRO A 1 88 ? -1.581 13.342 5.048 1.00 93.44 88 PRO A CA 1
ATOM 664 C C . PRO A 1 88 ? -2.766 12.973 4.152 1.00 93.44 88 PRO A C 1
ATOM 666 O O . PRO A 1 88 ? -3.871 13.451 4.388 1.00 93.44 88 PRO A O 1
ATOM 669 N N . VAL A 1 89 ? -2.552 12.093 3.168 1.00 94.31 89 VAL A N 1
ATOM 670 C CA . VAL A 1 89 ? -3.613 11.665 2.242 1.00 94.31 89 VAL A CA 1
ATOM 671 C C . VAL A 1 89 ? -4.547 10.630 2.868 1.00 94.31 89 VAL A C 1
ATOM 673 O O . VAL A 1 89 ? -5.735 10.620 2.571 1.00 94.31 89 VAL A O 1
ATOM 676 N N . ALA A 1 90 ? -4.048 9.811 3.797 1.00 93.94 90 ALA A N 1
ATOM 677 C CA . ALA A 1 90 ? -4.841 8.829 4.534 1.00 93.94 90 ALA A CA 1
ATOM 678 C C . ALA A 1 90 ? -5.599 9.421 5.740 1.00 93.94 90 ALA A C 1
ATOM 680 O O . ALA A 1 90 ? -6.327 8.696 6.417 1.00 93.94 90 ALA A O 1
ATOM 681 N N . ARG A 1 91 ? -5.430 10.718 6.041 1.00 92.69 91 ARG A N 1
ATOM 682 C CA . ARG A 1 91 ? -5.952 11.358 7.260 1.00 92.69 91 ARG A CA 1
ATOM 683 C C . ARG A 1 91 ? -7.455 11.165 7.429 1.00 92.69 91 ARG A C 1
ATOM 685 O O . ARG A 1 91 ? -7.886 10.775 8.505 1.00 92.69 91 ARG A O 1
ATOM 692 N N . GLN A 1 92 ? -8.230 11.350 6.363 1.00 92.56 92 GLN A N 1
ATOM 693 C CA . GLN A 1 92 ? -9.680 11.153 6.399 1.00 92.56 92 GLN A CA 1
ATOM 694 C C . GLN A 1 92 ? -10.058 9.730 6.847 1.00 92.56 92 GLN A C 1
ATOM 696 O O . GLN A 1 92 ? -10.913 9.560 7.714 1.00 92.56 92 GLN A O 1
ATOM 701 N N . GLU A 1 93 ? -9.391 8.706 6.307 1.00 92.75 93 GLU A N 1
ATOM 702 C CA . GLU A 1 93 ? -9.647 7.305 6.665 1.00 92.75 93 GLU A CA 1
ATOM 703 C C . GLU A 1 93 ? -9.214 6.982 8.103 1.00 92.75 93 GLU A C 1
ATOM 705 O O . GLU A 1 93 ? -9.861 6.183 8.789 1.00 92.75 93 GLU A O 1
ATOM 710 N N . LEU A 1 94 ? -8.125 7.604 8.566 1.00 91.75 94 LEU A N 1
ATOM 711 C CA . LEU A 1 94 ? -7.617 7.452 9.928 1.00 91.75 94 LEU A CA 1
ATOM 712 C C . LEU A 1 94 ? -8.522 8.136 10.962 1.00 91.75 94 LEU A C 1
ATOM 714 O O . LEU A 1 94 ? -8.759 7.562 12.029 1.00 91.75 94 LEU A O 1
ATOM 718 N N . ASP A 1 95 ? -9.023 9.331 10.658 1.00 92.31 95 ASP A N 1
ATOM 719 C CA . ASP A 1 95 ? -9.879 10.125 11.545 1.00 92.31 95 ASP A CA 1
ATOM 720 C C . ASP A 1 95 ? -11.289 9.524 11.636 1.00 92.31 95 ASP A C 1
ATOM 722 O O . ASP A 1 95 ? -11.866 9.465 12.721 1.00 92.31 95 ASP A O 1
ATOM 726 N N . ALA A 1 96 ? -11.801 8.953 10.539 1.00 94.12 96 ALA A N 1
ATOM 727 C CA . ALA A 1 96 ? -13.072 8.224 10.518 1.00 94.12 96 ALA A CA 1
ATOM 728 C C . ALA A 1 96 ? -13.067 6.936 11.368 1.00 94.12 96 ALA A C 1
ATOM 730 O O . ALA A 1 96 ? -14.123 6.357 11.622 1.00 94.12 96 ALA A O 1
ATOM 731 N N . ARG A 1 97 ? -11.888 6.456 11.792 1.00 93.62 97 ARG A N 1
ATOM 732 C CA . ARG A 1 97 ? -11.728 5.202 12.544 1.00 93.62 97 ARG A CA 1
ATOM 733 C C . ARG A 1 97 ? -10.895 5.415 13.815 1.00 93.62 97 ARG A C 1
ATOM 735 O O . ARG A 1 97 ? -9.720 5.019 13.883 1.00 93.62 97 ARG A O 1
ATOM 742 N N . PRO A 1 98 ? -11.468 6.045 14.857 1.00 91.31 98 PRO A N 1
ATOM 743 C CA . PRO A 1 98 ? -10.769 6.312 16.117 1.00 91.31 98 PRO A CA 1
ATOM 744 C C . PRO A 1 98 ? -10.358 5.035 16.870 1.00 91.31 98 PRO A C 1
ATOM 746 O O . PRO A 1 98 ? -9.433 5.074 17.680 1.00 91.31 98 PRO A O 1
ATOM 749 N N . GLN A 1 99 ? -10.986 3.893 16.580 1.00 90.75 99 GLN A N 1
ATOM 750 C CA . GLN A 1 99 ? -10.667 2.580 17.143 1.00 90.75 99 GLN A CA 1
ATOM 751 C C . GLN A 1 99 ? -9.376 1.956 16.601 1.00 90.75 99 GLN A C 1
ATOM 753 O O . GLN A 1 99 ? -8.897 0.983 17.178 1.00 90.75 99 GLN A O 1
ATOM 758 N N . LEU A 1 100 ? -8.799 2.480 15.511 1.00 91.62 100 LEU A N 1
ATOM 759 C CA . LEU A 1 100 ? -7.541 1.959 14.975 1.00 91.62 100 LEU A CA 1
ATOM 760 C C . LEU A 1 100 ? -6.418 2.089 16.011 1.00 91.62 100 LEU A C 1
ATOM 762 O O . LEU A 1 100 ? -6.258 3.125 16.662 1.00 91.62 100 LEU A O 1
ATOM 766 N N . ARG A 1 101 ? -5.649 1.012 16.160 1.00 89.75 101 ARG A N 1
ATOM 767 C CA . ARG A 1 101 ? -4.506 0.886 17.077 1.00 89.75 101 ARG A CA 1
ATOM 768 C C . ARG A 1 101 ? -3.240 0.425 16.367 1.00 89.75 101 ARG A C 1
ATOM 770 O O . ARG A 1 101 ? -2.155 0.599 16.906 1.00 89.75 101 ARG A O 1
ATOM 777 N N . SER A 1 102 ? -3.370 -0.164 15.181 1.00 91.06 102 SER A N 1
ATOM 778 C CA . SER A 1 102 ? -2.242 -0.716 14.438 1.00 91.06 102 SER A CA 1
ATOM 779 C C . SER A 1 102 ? -2.362 -0.442 12.944 1.00 91.06 102 SER A C 1
ATOM 781 O O . SER A 1 102 ? -3.464 -0.348 12.399 1.00 91.06 102 SER A O 1
ATOM 783 N N . VAL A 1 103 ? -1.208 -0.302 12.293 1.00 92.44 103 VAL A N 1
ATOM 784 C CA . VAL A 1 103 ? -1.088 -0.154 10.843 1.00 92.44 103 VAL A CA 1
ATOM 785 C C . VAL A 1 103 ? -0.208 -1.282 10.327 1.00 92.44 103 VAL A C 1
ATOM 787 O O . VAL A 1 103 ? 0.940 -1.425 10.743 1.00 92.44 103 VAL A O 1
ATOM 790 N N . LEU A 1 104 ? -0.755 -2.081 9.420 1.00 94.19 104 LEU A N 1
ATOM 791 C CA . LEU A 1 104 ? 0.001 -3.013 8.597 1.00 94.19 104 LEU A CA 1
ATOM 792 C C . LEU A 1 104 ? 0.540 -2.221 7.411 1.00 94.19 104 LEU A C 1
ATOM 794 O O . LEU A 1 104 ? -0.244 -1.679 6.641 1.00 94.19 104 LEU A O 1
ATOM 798 N N . LEU A 1 105 ? 1.856 -2.130 7.263 1.00 94.81 105 LEU A N 1
ATOM 799 C CA . LEU A 1 105 ? 2.481 -1.351 6.199 1.00 94.81 105 LEU A CA 1
ATOM 800 C C . LEU A 1 105 ? 3.170 -2.284 5.204 1.00 94.81 105 LEU A C 1
ATOM 802 O O . LEU A 1 105 ? 4.006 -3.102 5.582 1.00 94.81 105 LEU A O 1
ATOM 806 N N . CYS A 1 106 ? 2.822 -2.163 3.928 1.00 96.00 106 CYS A N 1
ATOM 807 C CA . CYS A 1 106 ? 3.444 -2.886 2.827 1.00 96.00 106 CYS A CA 1
ATOM 808 C C . CYS A 1 106 ? 3.744 -1.898 1.710 1.00 96.00 106 CYS A C 1
ATOM 810 O O . CYS A 1 106 ? 2.867 -1.134 1.322 1.00 96.00 106 CYS A O 1
ATOM 812 N N . GLY A 1 107 ? 4.952 -1.924 1.161 1.00 93.06 107 GLY A N 1
ATOM 813 C CA . GLY A 1 107 ? 5.244 -1.109 -0.003 1.00 93.06 107 GLY A CA 1
ATOM 814 C C . GLY A 1 107 ? 6.715 -0.797 -0.191 1.00 93.06 107 GLY A C 1
ATOM 815 O O . GLY A 1 107 ? 7.584 -1.458 0.382 1.00 93.06 107 GLY A O 1
ATOM 816 N N . ILE A 1 108 ? 6.966 0.252 -0.963 1.00 90.81 108 ILE A N 1
ATOM 817 C CA . ILE A 1 108 ? 8.293 0.786 -1.267 1.00 90.81 108 ILE A CA 1
ATOM 818 C C . ILE A 1 108 ? 8.289 2.322 -1.173 1.00 90.81 108 ILE A C 1
ATOM 820 O O . ILE A 1 108 ? 7.243 2.951 -1.206 1.00 90.81 108 ILE A O 1
ATOM 824 N N . GLU A 1 109 ? 9.432 2.987 -1.028 1.00 86.31 109 GLU A N 1
ATOM 825 C CA . GLU A 1 109 ? 10.746 2.423 -0.697 1.00 86.31 109 GLU A CA 1
ATOM 826 C C . GLU A 1 109 ? 10.977 2.398 0.817 1.00 86.31 109 GLU A C 1
ATOM 828 O O . GLU A 1 109 ? 10.611 3.338 1.529 1.00 86.31 109 GLU A O 1
ATOM 833 N N . ALA A 1 110 ? 11.639 1.337 1.298 1.00 80.25 110 ALA A N 1
ATOM 834 C CA . ALA A 1 110 ? 11.943 1.124 2.715 1.00 80.25 110 ALA A CA 1
ATOM 835 C C . ALA A 1 110 ? 12.586 2.357 3.376 1.00 80.25 110 ALA A C 1
ATOM 837 O O . ALA A 1 110 ? 12.217 2.725 4.484 1.00 80.25 110 ALA A O 1
ATOM 838 N N . GLN A 1 111 ? 13.506 3.014 2.669 1.00 79.44 111 GLN A N 1
ATOM 839 C CA . GLN A 1 111 ? 14.325 4.130 3.152 1.00 79.44 111 GLN A CA 1
ATOM 840 C C . GLN A 1 111 ? 13.676 5.518 3.039 1.00 79.44 111 GLN A C 1
ATOM 842 O O . GLN A 1 111 ? 14.188 6.472 3.616 1.00 79.44 111 GLN A O 1
ATOM 847 N N . VAL A 1 112 ? 12.564 5.646 2.307 1.00 84.56 112 VAL A N 1
ATOM 848 C CA . VAL A 1 112 ? 11.895 6.936 2.079 1.00 84.56 112 VAL A CA 1
ATOM 849 C C . VAL A 1 112 ? 10.439 6.850 2.509 1.00 84.56 112 VAL A C 1
ATOM 851 O O . VAL A 1 112 ? 10.126 7.161 3.655 1.00 84.56 112 VAL A O 1
ATOM 854 N N . CYS A 1 113 ? 9.539 6.404 1.627 1.00 73.69 113 CYS A N 1
ATOM 855 C CA . CYS A 1 113 ? 8.106 6.416 1.903 1.00 73.69 113 CYS A CA 1
ATOM 856 C C . CYS A 1 113 ? 7.753 5.546 3.112 1.00 73.69 113 CYS A C 1
ATOM 858 O O . CYS A 1 113 ? 6.969 5.975 3.948 1.00 73.69 113 CYS A O 1
ATOM 860 N N . ILE A 1 114 ? 8.359 4.367 3.271 1.00 82.94 114 ILE A N 1
ATOM 861 C CA . ILE A 1 114 ? 8.092 3.484 4.419 1.00 82.94 114 ILE A CA 1
ATOM 862 C C . ILE A 1 114 ? 8.724 4.036 5.706 1.00 82.94 114 ILE A C 1
ATOM 864 O O . ILE A 1 114 ? 8.074 4.035 6.750 1.00 82.94 114 ILE A O 1
ATOM 868 N N . LEU A 1 115 ? 9.958 4.548 5.649 1.00 80.50 115 LEU A N 1
ATOM 869 C CA . LEU A 1 115 ? 10.640 5.097 6.825 1.00 80.50 115 LEU A CA 1
ATOM 870 C C . LEU A 1 115 ? 9.955 6.361 7.364 1.00 80.50 115 LEU A C 1
ATOM 872 O O . LEU A 1 115 ? 9.863 6.553 8.573 1.00 80.50 115 LEU A O 1
ATOM 876 N N . ILE A 1 116 ? 9.443 7.221 6.481 1.00 77.06 116 ILE A N 1
ATOM 877 C CA . ILE A 1 116 ? 8.897 8.546 6.827 1.00 77.06 116 ILE A CA 1
ATOM 878 C C . ILE A 1 116 ? 7.425 8.457 7.296 1.00 77.06 116 ILE A C 1
ATOM 880 O O . ILE A 1 116 ? 6.683 9.443 7.344 1.00 77.06 116 ILE A O 1
ATOM 884 N N . GLN A 1 117 ? 6.953 7.278 7.702 1.00 78.69 117 GLN A N 1
ATOM 885 C CA . GLN A 1 117 ? 5.612 7.134 8.262 1.00 78.69 117 GLN A CA 1
ATOM 886 C C . GLN A 1 117 ? 5.573 7.605 9.720 1.00 78.69 117 GLN A C 1
ATOM 888 O O . GLN A 1 117 ? 5.792 6.840 10.656 1.00 78.69 117 GLN A O 1
ATOM 893 N N . LYS A 1 118 ? 5.227 8.878 9.939 1.00 68.50 118 LYS A N 1
ATOM 894 C CA . LYS A 1 118 ? 4.902 9.385 11.280 1.00 68.50 118 LYS A CA 1
ATOM 895 C C . LYS A 1 118 ? 3.468 9.007 11.656 1.00 68.50 118 LYS A C 1
ATOM 897 O O . LYS A 1 118 ? 2.569 9.845 11.669 1.00 68.50 118 LYS A O 1
ATOM 902 N N . ILE A 1 119 ? 3.252 7.728 11.946 1.00 63.81 119 ILE A N 1
ATOM 903 C CA . ILE A 1 119 ? 1.975 7.214 12.451 1.00 63.81 119 ILE A CA 1
ATOM 904 C C . ILE A 1 119 ? 2.000 7.365 13.973 1.00 63.81 119 ILE A C 1
ATOM 906 O O . ILE A 1 119 ? 2.292 6.426 14.704 1.00 63.81 119 ILE A O 1
ATOM 910 N N . ILE A 1 120 ? 1.751 8.578 14.459 1.00 51.38 120 ILE A N 1
ATOM 911 C CA . ILE A 1 120 ? 1.522 8.816 15.885 1.00 51.38 120 ILE A CA 1
ATOM 912 C C . ILE A 1 120 ? 0.052 9.193 16.027 1.00 51.38 120 ILE A C 1
ATOM 914 O O . ILE A 1 120 ? -0.327 10.341 15.814 1.00 51.38 120 ILE A O 1
ATOM 918 N N . LYS A 1 121 ? -0.782 8.208 16.362 1.00 53.22 121 LYS A N 1
ATOM 919 C CA . LYS A 1 121 ? -1.931 8.484 17.224 1.00 53.22 121 LYS A CA 1
ATOM 920 C C . LYS A 1 121 ? -1.371 8.413 18.639 1.00 53.22 121 LYS A C 1
ATOM 922 O O . LYS A 1 121 ? -0.739 7.413 18.975 1.00 53.22 121 LYS A O 1
ATOM 927 N N . GLU A 1 122 ? -1.533 9.484 19.413 1.00 46.28 122 GLU A N 1
ATOM 928 C CA . GLU A 1 122 ? -1.300 9.465 20.862 1.00 46.28 122 GLU A CA 1
ATOM 929 C C . GLU A 1 122 ? -1.848 8.147 21.440 1.00 46.28 122 GLU A C 1
ATOM 931 O O . GLU A 1 122 ? -2.922 7.701 21.005 1.00 46.28 122 GLU A O 1
ATOM 936 N N . PRO A 1 123 ? -1.119 7.473 22.348 1.00 42.34 123 PRO A N 1
ATOM 937 C CA . PRO A 1 123 ? -1.597 6.227 22.924 1.00 42.34 123 PRO A CA 1
ATOM 938 C C . PRO A 1 123 ? -2.991 6.446 23.519 1.00 42.34 123 PRO A C 1
ATOM 940 O O . PRO A 1 123 ? -3.241 7.440 24.202 1.00 42.34 123 PRO A O 1
ATOM 943 N N . ALA A 1 124 ? -3.910 5.516 23.243 1.00 43.09 124 ALA A N 1
ATOM 944 C CA . ALA A 1 124 ? -5.198 5.496 23.923 1.00 43.09 124 ALA A CA 1
ATOM 945 C C . ALA A 1 124 ? -4.949 5.523 25.449 1.00 43.09 124 ALA A C 1
ATOM 947 O O . ALA A 1 124 ? -4.042 4.821 25.905 1.00 43.09 124 ALA A O 1
ATOM 948 N N . PRO A 1 125 ? -5.714 6.309 26.228 1.00 40.50 125 PRO A N 1
ATOM 949 C CA . PRO A 1 125 ? -5.414 6.640 27.629 1.00 40.50 125 PRO A CA 1
ATOM 950 C C . PRO A 1 125 ? -5.394 5.460 28.624 1.00 40.50 125 PRO A C 1
ATOM 952 O O . PRO A 1 125 ? -5.171 5.666 29.814 1.00 40.50 125 PRO A O 1
ATOM 955 N N . ASP A 1 126 ? -5.536 4.218 28.171 1.00 44.56 126 ASP A N 1
ATOM 956 C CA . ASP A 1 126 ? -5.786 3.069 29.041 1.00 44.56 126 ASP A CA 1
ATOM 957 C C . ASP A 1 126 ? -4.512 2.309 29.460 1.00 44.56 126 ASP A C 1
ATOM 959 O O . ASP A 1 126 ? -4.599 1.271 30.111 1.00 44.56 126 ASP A O 1
ATOM 963 N N . SER A 1 127 ? -3.308 2.796 29.127 1.00 43.94 127 SER A N 1
ATOM 964 C CA . SER A 1 127 ? -2.048 2.135 29.517 1.00 43.94 127 SER A CA 1
ATOM 965 C C . SER A 1 127 ? -1.364 2.712 30.763 1.00 43.94 127 SER A C 1
ATOM 967 O O . SER A 1 127 ? -0.202 2.390 31.004 1.00 43.94 127 SER A O 1
ATOM 969 N N . GLY A 1 128 ? -2.028 3.571 31.550 1.00 38.69 128 GLY A N 1
ATOM 970 C CA . GLY A 1 128 ? -1.515 4.034 32.855 1.00 38.69 128 GLY A CA 1
ATOM 971 C C . GLY A 1 128 ? -0.143 4.732 32.822 1.00 38.69 128 GLY A C 1
ATOM 972 O O . GLY A 1 128 ? 0.498 4.886 33.856 1.00 38.69 128 GLY A O 1
ATOM 973 N N . LEU A 1 129 ? 0.320 5.151 31.640 1.00 42.28 129 LEU A N 1
ATOM 974 C CA . LEU A 1 129 ? 1.671 5.673 31.390 1.00 42.28 129 LEU A CA 1
ATOM 975 C C . LEU A 1 129 ? 1.683 7.172 31.057 1.00 42.28 129 LEU A C 1
ATOM 977 O O . LEU A 1 129 ? 2.700 7.704 30.619 1.00 42.28 129 LEU A O 1
ATOM 981 N N . LEU A 1 130 ? 0.580 7.880 31.317 1.00 36.31 130 LEU A N 1
ATOM 982 C CA . LEU A 1 130 ? 0.446 9.320 31.060 1.00 36.31 130 LEU A CA 1
ATOM 983 C C . LEU A 1 130 ? 1.257 10.218 32.023 1.00 36.31 130 LEU A C 1
ATOM 985 O O . LEU A 1 130 ? 1.077 11.430 32.035 1.00 36.31 130 LEU A O 1
ATOM 989 N N . GLY A 1 131 ? 2.162 9.647 32.823 1.00 30.67 131 GLY A N 1
ATOM 990 C CA . GLY A 1 131 ? 2.926 10.371 33.841 1.00 30.67 131 GLY A CA 1
ATOM 991 C C . GLY A 1 131 ? 4.348 10.801 33.467 1.00 30.67 131 GLY A C 1
ATOM 992 O O . GLY A 1 131 ? 5.006 11.384 34.320 1.00 30.67 131 GLY A O 1
ATOM 993 N N . LEU A 1 132 ? 4.874 10.507 32.267 1.00 38.31 132 LEU A N 1
ATOM 994 C CA . LEU A 1 132 ? 6.331 10.623 32.031 1.00 38.31 132 LEU A CA 1
ATOM 995 C C . LEU A 1 132 ? 6.802 11.498 30.857 1.00 38.31 132 LEU A C 1
ATOM 997 O O . LEU A 1 132 ? 8.008 11.620 30.671 1.00 38.31 132 LEU A O 1
ATOM 1001 N N . PHE A 1 133 ? 5.916 12.166 30.112 1.00 36.28 133 PHE A N 1
ATOM 1002 C CA . PHE A 1 133 ? 6.338 13.048 29.005 1.00 36.28 133 PHE A CA 1
ATOM 1003 C C . PHE A 1 133 ? 5.815 14.489 29.077 1.00 36.28 133 PHE A C 1
ATOM 1005 O O . PHE A 1 133 ? 5.858 15.213 28.086 1.00 36.28 133 PHE A O 1
ATOM 1012 N N . GLN A 1 134 ? 5.419 14.968 30.260 1.00 37.31 134 GLN A N 1
ATOM 1013 C CA . GLN A 1 134 ? 5.395 16.413 30.515 1.00 37.31 134 GLN A CA 1
ATOM 1014 C C . GLN A 1 134 ? 6.781 16.865 30.992 1.00 37.31 134 GLN A C 1
ATOM 1016 O O . GLN A 1 134 ? 7.026 17.066 32.176 1.00 37.31 134 GLN A O 1
ATOM 1021 N N . GLY A 1 135 ? 7.710 16.979 30.044 1.00 35.75 135 GLY A N 1
ATOM 1022 C CA . GLY A 1 135 ? 9.071 17.456 30.273 1.00 35.75 135 GLY A CA 1
ATOM 1023 C C . GLY A 1 135 ? 9.549 18.270 29.078 1.00 35.75 135 GLY A C 1
ATOM 1024 O O . GLY A 1 135 ? 9.973 17.713 28.073 1.00 35.75 135 GLY A O 1
ATOM 1025 N N . GLN A 1 136 ? 9.399 19.587 29.202 1.00 46.53 136 GLN A N 1
ATOM 1026 C CA . GLN A 1 136 ? 9.863 20.667 28.327 1.00 46.53 136 GLN A CA 1
ATOM 1027 C C . GLN A 1 136 ? 11.106 20.317 27.485 1.00 46.53 136 GLN A C 1
ATOM 1029 O O . GLN A 1 136 ? 12.167 20.039 28.038 1.00 46.53 136 GLN A O 1
ATOM 1034 N N . ASN A 1 137 ? 11.011 20.432 26.155 1.00 35.81 137 ASN A N 1
ATOM 1035 C CA . ASN A 1 137 ? 12.191 20.502 25.294 1.00 35.81 137 ASN A CA 1
ATOM 1036 C C . ASN A 1 137 ? 12.235 21.872 24.584 1.00 35.81 137 ASN A C 1
ATOM 1038 O O . ASN A 1 137 ? 11.446 22.102 23.666 1.00 35.81 137 ASN A O 1
ATOM 1042 N N . PRO A 1 138 ? 13.104 22.805 25.015 1.00 40.12 138 PRO A N 1
ATOM 1043 C CA . PRO A 1 138 ? 13.142 24.182 24.515 1.00 40.12 138 PRO A CA 1
ATOM 1044 C C . PRO A 1 138 ? 13.926 24.384 23.199 1.00 40.12 138 PRO A C 1
ATOM 1046 O O . PRO A 1 138 ? 14.299 25.511 22.889 1.00 40.12 138 PRO A O 1
ATOM 1049 N N . LEU A 1 139 ? 14.177 23.340 22.401 1.00 37.16 139 LEU A N 1
ATOM 1050 C CA . LEU A 1 139 ? 15.048 23.418 21.212 1.00 37.16 139 LEU A CA 1
ATOM 1051 C C . LEU A 1 139 ? 14.326 23.369 19.854 1.00 37.16 139 LEU A C 1
ATOM 1053 O O . LEU A 1 139 ? 14.904 22.950 18.856 1.00 37.16 139 LEU A O 1
ATOM 1057 N N . LEU A 1 140 ? 13.084 23.846 19.793 1.00 40.19 140 LEU A N 1
ATOM 1058 C CA . LEU A 1 140 ? 12.424 24.196 18.532 1.00 40.19 140 LEU A CA 1
ATOM 1059 C C . LEU A 1 140 ? 11.845 25.613 18.655 1.00 40.19 140 LEU A C 1
ATOM 1061 O O . LEU A 1 140 ? 10.679 25.794 19.004 1.00 40.19 140 LEU A O 1
ATOM 1065 N N . ARG A 1 141 ? 12.704 26.607 18.414 1.00 39.09 141 ARG A N 1
ATOM 1066 C CA . ARG A 1 141 ? 12.324 27.934 17.918 1.00 39.09 141 ARG A CA 1
ATOM 1067 C C . ARG A 1 141 ? 12.746 28.030 16.462 1.00 39.09 141 ARG A C 1
ATOM 1069 O O . ARG A 1 141 ? 13.842 27.508 16.162 1.00 39.09 141 ARG A O 1
#